Protein AF-A0AAD3NLA2-F1 (afdb_monomer_lite)

Organism: Lates japonicus (NCBI:txid270547)

InterPro domains:
  IPR004274 FCP1 homology domain [PF03031] (74-148)
  IPR004274 FCP1 homology domain [PS50969] (69-149)
  IPR004274 FCP1 homology domain [SM00577] (72-149)
  IPR023214 HAD superfamily [G3DSA:3.40.50.1000] (57-149)
  IPR036412 HAD-like superfamily [SSF56784] (63-148)
  IPR050365 Mitochondrial import inner membrane translocase subunit TIM50 [PTHR12210] (57-149)

Foldseek 3Di:
DWDWFPVQQPDFDDPPPDDPPVPPPDPDPPDDPVVVVVVVVVVVVVVVVCVQPDQPDRTLDDDDDDPPDDDAPGAGEDECDPGAWDWDADPVPGTDTDGDPCLVVVLVVCLVHHAYEYAYQDDCVVVVVVVCVSCVPCSHDYYHYNSND

Sequence (149 aa):
MILGTAKFKDLRVRRDTSSILSFSSSGTAEDPPVVQQLKRTFKYFKDYRQMIIEPTSPKLLPDPLKEPYYQPPYTLVLELTDVLLHPEWSLSTGWRFKKRPGIDYLFQQLAPLYEIVIFTAETGMTAYPLIDSIDPQGFVMYRLFRDAT

Structure (mmCIF, N/CA/C/O backbone):
data_AF-A0AAD3NLA2-F1
#
_entry.id   AF-A0AAD3NLA2-F1
#
loop_
_atom_site.group_PDB
_atom_site.id
_atom_site.type_symbol
_atom_site.label_atom_id
_atom_site.label_alt_id
_atom_site.label_comp_id
_atom_site.label_asym_id
_atom_site.label_entity_id
_atom_site.label_seq_id
_atom_site.pdbx_PDB_ins_code
_atom_site.Cartn_x
_atom_site.Cartn_y
_atom_site.Cartn_z
_atom_site.occupancy
_atom_site.B_iso_or_equiv
_atom_site.auth_seq_id
_atom_site.auth_comp_id
_atom_site.auth_asym_id
_atom_site.auth_atom_id
_atom_site.pdbx_PDB_model_num
ATOM 1 N N . MET A 1 1 ? -8.474 -12.267 -1.008 1.00 37.62 1 MET A N 1
ATOM 2 C CA . MET A 1 1 ? -8.351 -13.285 0.062 1.00 37.62 1 MET A CA 1
ATOM 3 C C . MET A 1 1 ? -8.281 -12.541 1.394 1.00 37.62 1 MET A C 1
ATOM 5 O O . MET A 1 1 ? -7.317 -11.824 1.597 1.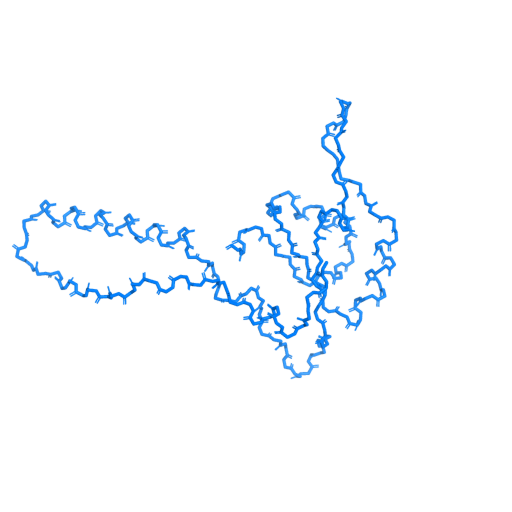00 37.62 1 MET A O 1
ATOM 9 N N . ILE A 1 2 ? -9.315 -12.607 2.246 1.00 42.66 2 ILE A N 1
ATOM 10 C CA . ILE A 1 2 ? -9.333 -11.913 3.552 1.00 42.66 2 ILE A CA 1
ATOM 11 C C . ILE A 1 2 ? -8.589 -12.803 4.553 1.00 42.66 2 ILE A C 1
ATOM 13 O O . ILE A 1 2 ? -9.123 -13.822 4.987 1.00 42.66 2 ILE A O 1
ATOM 17 N N . LEU A 1 3 ? -7.334 -12.478 4.866 1.00 47.06 3 LEU A N 1
ATOM 18 C CA . LEU A 1 3 ? -6.577 -13.197 5.891 1.00 47.06 3 LEU A CA 1
ATOM 19 C C . LEU A 1 3 ? -6.972 -12.655 7.275 1.00 47.06 3 LEU A C 1
ATOM 21 O O . LEU A 1 3 ? -6.893 -11.455 7.517 1.00 47.06 3 LEU A O 1
ATOM 25 N N . GLY A 1 4 ? -7.420 -13.538 8.171 1.00 40.19 4 GLY A N 1
ATOM 26 C CA . GLY A 1 4 ? -7.836 -13.191 9.534 1.00 40.19 4 GLY A CA 1
ATOM 27 C C . GLY A 1 4 ? -6.751 -12.468 10.346 1.00 40.19 4 GLY A C 1
ATOM 28 O O . GLY A 1 4 ? -5.556 -12.746 10.239 1.00 40.19 4 GLY A O 1
ATOM 29 N N . THR A 1 5 ? -7.204 -11.553 11.195 1.00 52.41 5 THR A N 1
ATOM 30 C CA . THR A 1 5 ? -6.464 -10.392 11.718 1.00 52.41 5 THR A CA 1
ATOM 31 C C . THR A 1 5 ? -5.317 -10.705 12.676 1.00 52.41 5 THR A C 1
ATOM 33 O O . THR A 1 5 ? -4.333 -9.972 12.705 1.00 52.41 5 THR A O 1
ATOM 36 N N . ALA A 1 6 ? -5.389 -11.814 13.414 1.00 50.09 6 ALA A N 1
ATOM 37 C CA . ALA A 1 6 ? -4.317 -12.236 14.320 1.00 50.09 6 ALA A CA 1
ATOM 38 C C . ALA A 1 6 ? -3.139 -12.899 13.584 1.00 50.09 6 ALA A C 1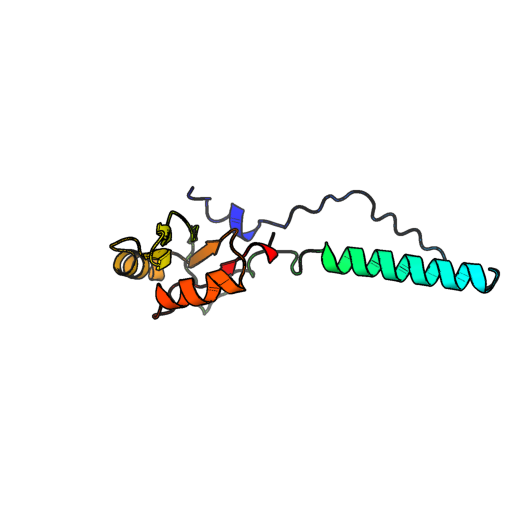
ATOM 40 O O . ALA A 1 6 ? -1.994 -12.797 14.006 1.00 50.09 6 ALA A O 1
ATOM 41 N N . LYS A 1 7 ? -3.391 -13.561 12.447 1.00 58.06 7 LYS A N 1
ATOM 42 C CA . LYS A 1 7 ? -2.375 -14.386 11.775 1.00 58.06 7 LYS A CA 1
ATOM 43 C C . LYS A 1 7 ? -1.398 -13.567 10.923 1.00 58.06 7 LYS A C 1
ATOM 45 O O . LYS A 1 7 ? -0.317 -14.054 10.610 1.00 58.06 7 LYS A O 1
ATOM 50 N N . PHE A 1 8 ? -1.783 -12.351 10.530 1.00 64.75 8 PHE A N 1
ATOM 51 C CA . PHE A 1 8 ? -0.975 -11.501 9.654 1.00 64.75 8 PHE A CA 1
ATOM 52 C C . PHE A 1 8 ? 0.031 -10.624 10.417 1.00 64.75 8 PHE A C 1
ATOM 54 O O . PHE A 1 8 ? 1.171 -10.506 9.987 1.00 64.75 8 PHE A O 1
ATOM 61 N N . LYS A 1 9 ? -0.342 -10.055 11.574 1.00 67.81 9 LYS A N 1
ATOM 62 C CA . LYS A 1 9 ? 0.576 -9.239 12.400 1.00 67.81 9 LYS A CA 1
ATOM 63 C C . LYS A 1 9 ? 1.733 -10.052 12.989 1.00 67.81 9 LYS A C 1
ATOM 65 O O . LYS A 1 9 ? 2.856 -9.564 13.062 1.00 67.81 9 LYS A O 1
ATOM 70 N N . ASP A 1 10 ? 1.478 -11.317 13.312 1.00 66.62 10 ASP A N 1
ATOM 71 C CA . ASP A 1 10 ? 2.500 -12.271 13.757 1.00 66.62 10 ASP A CA 1
ATOM 72 C C . ASP A 1 10 ? 3.235 -12.961 12.597 1.00 66.62 10 ASP A C 1
ATOM 74 O O . ASP A 1 10 ? 4.035 -13.877 12.824 1.00 66.62 10 ASP A O 1
ATOM 78 N N . LEU A 1 11 ? 2.988 -12.541 11.348 1.00 67.38 11 LEU A N 1
ATOM 79 C CA . LEU A 1 11 ? 3.683 -13.083 10.190 1.00 67.38 11 LEU A CA 1
ATOM 80 C C . LEU A 1 11 ? 5.147 -12.641 10.237 1.00 67.38 11 LEU A C 1
ATOM 82 O O . LEU A 1 11 ? 5.542 -11.551 9.825 1.00 67.38 11 LEU A O 1
ATOM 86 N N . ARG A 1 12 ? 5.960 -13.529 10.795 1.00 63.31 12 ARG A N 1
ATOM 87 C CA . ARG A 1 12 ? 7.412 -13.456 10.763 1.00 63.31 12 ARG A CA 1
ATOM 88 C C . ARG A 1 12 ? 7.863 -13.895 9.376 1.00 63.31 12 ARG A C 1
ATOM 90 O O . ARG A 1 12 ? 7.451 -14.960 8.913 1.00 63.31 12 ARG A O 1
ATOM 97 N N . VAL A 1 13 ? 8.723 -13.102 8.740 1.00 63.50 13 VAL A N 1
ATOM 98 C CA . VAL A 1 13 ? 9.377 -13.495 7.484 1.00 63.50 13 VAL A CA 1
ATOM 99 C C . VAL A 1 13 ? 10.006 -14.876 7.691 1.00 63.50 13 VAL A C 1
ATOM 101 O O . VAL A 1 13 ? 10.687 -15.093 8.703 1.00 63.50 13 VAL A O 1
ATOM 104 N N . ARG A 1 14 ? 9.691 -15.839 6.807 1.00 51.22 14 ARG A N 1
ATOM 105 C CA . ARG A 1 14 ? 10.146 -17.233 6.934 1.00 51.22 14 ARG A CA 1
ATOM 106 C C . ARG A 1 14 ? 11.670 -17.243 6.996 1.00 51.22 14 ARG A C 1
ATOM 108 O O . ARG A 1 14 ? 12.347 -17.073 5.992 1.00 51.22 14 ARG A O 1
ATOM 115 N N . ARG A 1 15 ? 12.202 -17.452 8.199 1.00 52.94 15 ARG A N 1
ATOM 116 C CA . ARG A 1 15 ? 13.609 -17.772 8.403 1.00 52.94 15 ARG A CA 1
ATOM 117 C C . ARG A 1 15 ? 13.770 -19.240 8.058 1.00 52.94 15 ARG A C 1
ATOM 119 O O . ARG A 1 15 ? 13.328 -20.082 8.837 1.00 52.94 15 ARG A O 1
ATOM 126 N N . ASP A 1 16 ? 14.418 -19.549 6.945 1.00 45.25 16 ASP A N 1
ATOM 127 C CA . ASP A 1 16 ? 15.022 -20.867 6.798 1.00 45.25 16 ASP A CA 1
ATOM 128 C C . ASP A 1 16 ? 16.180 -20.942 7.795 1.00 45.25 16 ASP A C 1
ATOM 130 O O . ASP A 1 16 ? 17.306 -20.504 7.564 1.00 45.25 16 ASP A O 1
ATOM 134 N N . THR A 1 17 ? 15.859 -21.433 8.990 1.00 49.84 17 THR A N 1
ATOM 135 C CA . THR A 1 17 ? 16.815 -21.770 10.036 1.00 49.84 17 THR A CA 1
ATOM 136 C C . THR A 1 17 ? 17.581 -23.018 9.617 1.00 49.84 17 THR A C 1
ATOM 138 O O . THR A 1 17 ? 17.373 -24.100 10.156 1.00 49.84 17 THR A O 1
ATOM 141 N N . SER A 1 18 ? 18.482 -22.882 8.653 1.00 40.88 18 SER A N 1
ATOM 142 C CA . SER A 1 18 ? 19.510 -23.879 8.386 1.00 40.88 18 SER A CA 1
ATOM 143 C C . SER A 1 18 ? 20.879 -23.230 8.555 1.00 40.88 18 SER A C 1
ATOM 145 O O . SER A 1 18 ? 21.385 -22.542 7.674 1.00 40.88 18 SER A O 1
ATOM 147 N N . SER A 1 19 ? 21.474 -23.512 9.718 1.00 48.44 19 SER A N 1
ATOM 148 C CA . SER A 1 19 ? 22.891 -23.358 10.079 1.00 48.44 19 SER A CA 1
ATOM 149 C C . SER A 1 19 ? 23.435 -21.950 10.381 1.00 48.44 19 SER A C 1
ATOM 151 O O . SER A 1 19 ? 24.356 -21.461 9.735 1.00 48.44 19 SER A O 1
ATOM 153 N N . ILE A 1 20 ? 23.013 -21.382 11.516 1.00 46.34 20 ILE A N 1
ATOM 154 C CA . ILE A 1 20 ? 23.951 -20.634 12.373 1.00 46.34 20 ILE A CA 1
ATOM 155 C C . ILE A 1 20 ? 24.620 -21.659 13.300 1.00 46.34 20 ILE A C 1
ATOM 157 O O . ILE A 1 20 ? 24.328 -21.751 14.486 1.00 46.34 20 ILE A O 1
ATOM 161 N N . LEU A 1 21 ? 25.516 -22.473 12.739 1.00 41.66 21 LEU A N 1
ATOM 162 C CA . LEU A 1 21 ? 26.691 -22.872 13.502 1.00 41.66 21 LEU A CA 1
ATOM 163 C C . LEU A 1 21 ? 27.620 -21.668 13.402 1.00 41.66 21 LEU A C 1
ATOM 165 O O . LEU A 1 21 ? 28.300 -21.476 12.393 1.00 41.66 21 LEU A O 1
ATOM 169 N N . SER A 1 22 ? 27.601 -20.811 14.419 1.00 46.38 22 SER A N 1
ATOM 170 C CA . SER A 1 22 ? 28.681 -19.858 14.630 1.00 46.38 22 SER A CA 1
ATOM 171 C C . SER A 1 22 ? 29.939 -20.671 14.926 1.00 46.38 22 SER A C 1
ATOM 173 O O . SER A 1 22 ? 30.270 -20.927 16.084 1.00 46.38 22 SER A O 1
ATOM 175 N N . PHE A 1 23 ? 30.631 -21.133 13.883 1.00 46.03 23 PHE A N 1
ATOM 176 C CA . PHE A 1 23 ? 32.009 -21.555 14.040 1.00 46.03 23 PHE A CA 1
ATOM 177 C C . PHE A 1 23 ? 32.784 -20.276 14.331 1.00 46.03 23 PHE A C 1
ATOM 179 O O . PHE A 1 23 ? 33.112 -19.500 13.434 1.00 46.03 23 PHE A O 1
ATOM 186 N N . SER A 1 24 ? 32.973 -20.012 15.622 1.00 50.78 24 SER A N 1
ATOM 187 C CA . SER A 1 24 ? 33.961 -19.067 16.110 1.00 50.78 24 SER A CA 1
ATOM 188 C C . SER A 1 24 ? 35.321 -19.590 15.656 1.00 50.78 24 SER A C 1
ATOM 190 O O . SER A 1 24 ? 35.991 -20.317 16.384 1.00 50.78 24 SER A O 1
ATOM 192 N N . SER A 1 25 ? 35.716 -19.295 14.413 1.00 51.69 25 SER A N 1
ATOM 193 C CA . SER A 1 25 ? 37.124 -19.373 14.056 1.00 51.69 25 SER A CA 1
ATOM 194 C C . SER A 1 25 ? 37.757 -18.139 14.676 1.00 51.69 25 SER A C 1
ATOM 196 O O . SER A 1 25 ? 37.748 -17.050 14.092 1.00 51.69 25 SER A O 1
ATOM 198 N N . SER A 1 26 ? 38.243 -18.313 15.901 1.00 48.16 26 SER A N 1
ATOM 199 C CA . SER A 1 26 ? 39.307 -17.490 16.449 1.00 48.16 26 SER A CA 1
ATOM 200 C C . SER A 1 26 ? 40.303 -17.199 15.326 1.00 48.16 26 SER A C 1
ATOM 202 O O . SER A 1 26 ? 40.793 -18.107 14.655 1.00 48.16 26 SER A O 1
ATOM 204 N N . GLY A 1 27 ? 40.545 -15.917 15.053 1.00 52.44 27 GLY A N 1
ATOM 205 C CA . GLY A 1 27 ? 41.655 -15.520 14.203 1.00 52.44 27 GLY A CA 1
ATOM 206 C C . GLY A 1 27 ? 42.934 -15.904 14.929 1.00 52.44 27 GLY A C 1
ATOM 207 O O . GLY A 1 27 ? 43.428 -15.135 15.745 1.00 52.44 27 GLY A O 1
ATOM 208 N N . THR A 1 28 ? 43.426 -17.115 14.698 1.00 53.88 28 THR A N 1
ATOM 209 C CA . THR A 1 28 ? 44.738 -17.528 15.173 1.00 53.88 28 THR A CA 1
ATOM 210 C C . THR A 1 28 ? 45.763 -16.706 14.406 1.00 53.88 28 THR A C 1
ATOM 212 O O . THR A 1 28 ? 45.764 -16.703 13.176 1.00 53.88 28 THR A O 1
ATOM 215 N N . ALA A 1 29 ? 46.619 -15.985 15.127 1.00 57.72 29 ALA A N 1
ATOM 216 C CA . ALA A 1 29 ? 47.660 -15.098 14.597 1.00 57.72 29 ALA A CA 1
ATOM 217 C C . ALA A 1 29 ? 48.768 -15.820 13.788 1.00 57.72 29 ALA A C 1
ATOM 219 O O . ALA A 1 29 ? 49.800 -15.230 13.494 1.00 57.72 29 ALA A O 1
ATOM 220 N N . GLU A 1 30 ? 48.539 -17.083 13.426 1.00 60.72 30 GLU A N 1
ATOM 221 C CA . GLU A 1 30 ? 49.496 -18.051 12.881 1.00 60.72 30 GLU A CA 1
ATOM 222 C C . GLU A 1 30 ? 49.335 -18.259 11.356 1.00 60.72 30 GLU A C 1
ATOM 224 O O . GLU A 1 30 ? 50.133 -18.957 10.737 1.00 60.72 30 GLU A O 1
ATOM 229 N N . ASP A 1 31 ? 48.307 -17.679 10.720 1.00 65.94 31 ASP A N 1
ATOM 230 C CA . ASP A 1 31 ? 48.041 -17.880 9.288 1.00 65.94 31 ASP A CA 1
ATOM 231 C C . ASP A 1 31 ? 48.901 -16.971 8.379 1.00 65.94 31 ASP A C 1
ATOM 233 O O . ASP A 1 31 ? 49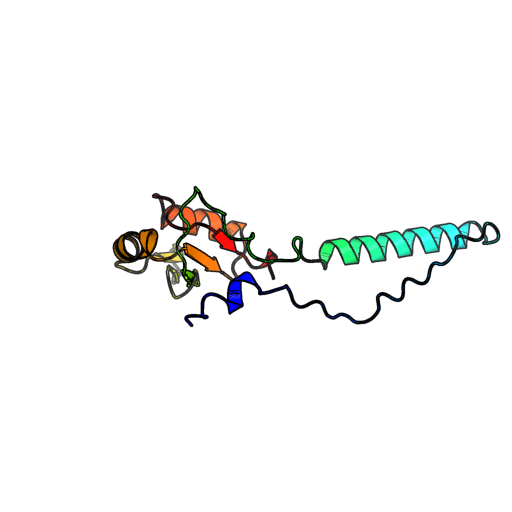.086 -15.788 8.683 1.00 65.94 31 ASP A O 1
ATOM 237 N N . PRO A 1 32 ? 49.340 -17.449 7.195 1.00 75.75 32 PRO A N 1
ATOM 238 C CA . PRO A 1 32 ? 50.057 -16.625 6.223 1.00 75.75 32 PRO A CA 1
ATOM 239 C C . PRO A 1 32 ? 49.262 -15.370 5.799 1.00 75.75 32 PRO A C 1
ATOM 241 O O . PRO A 1 32 ? 48.040 -15.457 5.620 1.00 75.75 32 PRO A O 1
ATOM 244 N N . PRO A 1 33 ? 49.921 -14.223 5.519 1.00 74.69 33 PRO A N 1
ATOM 245 C CA . PRO A 1 33 ? 49.249 -12.950 5.211 1.00 74.69 33 PRO A CA 1
ATOM 246 C C . PRO A 1 33 ? 48.211 -13.036 4.079 1.00 74.69 33 PRO A C 1
ATOM 248 O O . PRO A 1 33 ? 47.171 -12.381 4.121 1.00 74.69 33 PRO A O 1
ATOM 251 N N . VAL A 1 34 ? 48.461 -13.890 3.083 1.00 75.38 34 VAL A N 1
ATOM 252 C CA . VAL A 1 34 ? 47.570 -14.117 1.931 1.00 75.38 34 VAL A CA 1
ATOM 253 C C . VAL A 1 34 ? 46.282 -14.841 2.339 1.00 75.38 34 VAL A C 1
ATOM 255 O O . VAL A 1 34 ? 45.191 -14.481 1.897 1.00 75.38 34 VAL A O 1
ATOM 258 N N . VAL A 1 35 ? 46.386 -15.827 3.234 1.00 75.56 35 VAL A N 1
ATOM 259 C CA . VAL A 1 35 ? 45.232 -16.576 3.757 1.00 75.56 35 VAL A CA 1
ATOM 260 C C . VAL A 1 35 ? 44.358 -15.659 4.608 1.00 75.56 35 VAL A C 1
ATOM 262 O O . VAL A 1 35 ? 43.130 -15.718 4.529 1.00 75.56 35 VAL A O 1
ATOM 265 N N . GLN A 1 36 ? 44.974 -14.746 5.362 1.00 72.88 36 GLN A N 1
ATOM 266 C CA . GLN A 1 36 ? 44.252 -13.747 6.143 1.00 72.88 36 GLN A CA 1
ATOM 267 C C . GLN A 1 36 ? 43.453 -12.784 5.250 1.00 72.88 36 GLN A C 1
ATOM 269 O O . GLN A 1 36 ? 42.299 -12.478 5.559 1.00 72.88 36 GLN A O 1
ATOM 274 N N . GLN A 1 37 ? 44.029 -12.332 4.131 1.00 78.69 37 GLN A N 1
ATOM 275 C CA . GLN A 1 37 ? 43.336 -11.470 3.169 1.00 78.69 37 GLN A CA 1
ATOM 276 C C . GLN A 1 37 ? 42.164 -12.193 2.493 1.00 78.69 37 GLN A C 1
ATOM 278 O O . GLN A 1 37 ? 41.064 -11.649 2.453 1.00 78.69 37 GLN A O 1
ATOM 283 N N . LEU A 1 38 ? 42.345 -13.443 2.054 1.00 81.75 38 LEU A N 1
ATOM 284 C CA . LEU A 1 38 ? 41.267 -14.247 1.463 1.00 81.75 38 LEU A CA 1
ATOM 285 C C . LEU A 1 38 ? 40.124 -14.517 2.449 1.00 81.75 38 LEU A C 1
ATOM 287 O O . LEU A 1 38 ? 38.959 -14.357 2.088 1.00 81.75 38 LEU A O 1
ATOM 291 N N . LYS A 1 39 ? 40.438 -14.858 3.707 1.00 78.31 39 LYS A N 1
ATOM 292 C CA . LYS A 1 39 ? 39.431 -15.034 4.768 1.00 78.31 39 LYS A CA 1
ATOM 293 C C . LYS A 1 39 ? 38.643 -13.744 5.017 1.00 78.31 39 LYS A C 1
ATOM 295 O O . LYS A 1 39 ? 37.427 -13.806 5.187 1.00 78.31 39 LYS A O 1
ATOM 300 N N . ARG A 1 40 ? 39.303 -12.577 4.995 1.00 78.12 40 ARG A N 1
ATOM 301 C CA . ARG A 1 40 ? 38.634 -11.267 5.105 1.00 78.12 40 ARG A CA 1
ATOM 302 C C . ARG A 1 40 ? 37.709 -11.013 3.918 1.00 78.12 40 ARG A C 1
ATOM 304 O O . ARG A 1 40 ? 36.546 -10.700 4.137 1.00 78.12 40 ARG A O 1
ATOM 311 N N . THR A 1 41 ? 38.177 -11.209 2.686 1.00 80.38 41 THR A N 1
ATOM 312 C CA . THR A 1 41 ? 37.360 -11.017 1.476 1.00 80.38 41 THR A CA 1
ATOM 313 C C . THR A 1 41 ? 36.153 -11.955 1.449 1.00 80.38 41 THR A C 1
ATOM 315 O O . THR A 1 41 ? 35.041 -11.520 1.164 1.00 80.38 41 THR A O 1
ATOM 318 N N . PHE A 1 42 ? 36.338 -13.223 1.825 1.00 81.69 42 PHE A N 1
ATOM 319 C CA . PHE A 1 42 ? 35.245 -14.191 1.912 1.00 81.69 42 PHE A CA 1
ATOM 320 C C . PHE A 1 42 ? 34.237 -13.831 3.013 1.00 81.69 42 PHE A C 1
ATOM 322 O O . PHE A 1 42 ? 33.032 -13.971 2.811 1.00 81.69 42 PHE A O 1
ATOM 329 N N . LYS A 1 43 ? 34.710 -13.305 4.152 1.00 78.56 43 LYS A N 1
ATOM 330 C CA . LYS A 1 43 ? 33.848 -12.761 5.207 1.00 78.56 43 LYS A CA 1
ATOM 331 C C . LYS A 1 43 ? 33.031 -11.572 4.699 1.00 78.56 43 LYS A C 1
ATOM 333 O O . LYS A 1 43 ? 31.816 -11.611 4.827 1.00 78.56 43 LYS A O 1
ATOM 338 N N . TYR A 1 44 ? 33.655 -10.578 4.063 1.00 76.75 44 TYR A N 1
ATOM 339 C CA . TYR A 1 44 ? 32.929 -9.437 3.490 1.00 76.75 44 TYR A CA 1
ATOM 340 C C . TYR A 1 44 ? 31.877 -9.878 2.474 1.00 76.75 44 TYR A C 1
ATOM 342 O O . TYR A 1 44 ? 30.770 -9.356 2.476 1.00 76.75 44 TYR A O 1
ATOM 350 N N . PHE A 1 45 ? 32.194 -10.869 1.639 1.00 78.81 45 PHE A N 1
ATOM 351 C CA . PHE A 1 45 ? 31.244 -11.401 0.668 1.00 78.81 45 PHE A CA 1
ATOM 352 C C . PHE A 1 45 ? 30.062 -12.114 1.338 1.00 78.81 45 PHE A C 1
ATOM 354 O O . PHE A 1 45 ? 28.915 -11.926 0.937 1.00 78.81 45 PHE A O 1
ATOM 361 N N . LYS A 1 46 ? 30.326 -12.910 2.382 1.00 76.69 46 LYS A N 1
ATOM 362 C CA . LYS A 1 46 ? 29.284 -13.575 3.172 1.00 76.69 46 LYS A CA 1
ATOM 363 C C . LYS A 1 46 ? 28.409 -12.562 3.914 1.00 76.69 46 LYS A C 1
ATOM 365 O O . LYS A 1 46 ? 27.191 -12.690 3.863 1.00 76.69 46 LYS A O 1
ATOM 370 N N . ASP A 1 47 ? 29.015 -11.558 4.539 1.00 73.31 47 ASP A N 1
ATOM 371 C CA . ASP A 1 47 ? 28.316 -10.512 5.288 1.00 73.31 47 ASP A CA 1
ATOM 372 C C . ASP A 1 47 ? 27.474 -9.635 4.342 1.00 73.31 47 ASP A C 1
ATOM 374 O O . ASP A 1 47 ? 26.313 -9.366 4.627 1.00 73.31 47 ASP A O 1
ATOM 378 N N . TYR A 1 48 ? 27.999 -9.273 3.165 1.00 72.06 48 TYR A N 1
ATOM 379 C CA . TYR A 1 48 ? 27.256 -8.535 2.134 1.00 72.06 48 TYR A CA 1
ATOM 380 C C . TYR A 1 48 ? 26.071 -9.339 1.592 1.00 72.06 48 TYR A C 1
ATOM 382 O O . TYR A 1 48 ? 24.964 -8.820 1.452 1.00 72.06 48 TYR A O 1
ATOM 390 N N . ARG A 1 49 ? 26.277 -10.637 1.346 1.00 69.75 49 ARG A N 1
ATOM 391 C CA . ARG A 1 49 ? 25.200 -11.552 0.963 1.00 69.75 49 ARG A CA 1
ATOM 392 C C . ARG A 1 49 ? 24.133 -11.637 2.057 1.00 69.75 49 ARG A C 1
ATOM 394 O O . ARG A 1 49 ? 22.953 -11.656 1.732 1.00 69.75 49 ARG A O 1
ATOM 401 N N . GLN A 1 50 ? 24.533 -11.654 3.326 1.00 67.31 50 GLN A N 1
ATOM 402 C CA . GLN A 1 50 ? 23.608 -11.683 4.455 1.00 67.31 50 GLN A CA 1
ATOM 403 C C . GLN A 1 50 ? 22.817 -10.373 4.571 1.00 67.31 50 GLN A C 1
ATOM 405 O O . GLN A 1 50 ? 21.613 -10.429 4.756 1.00 67.31 50 GLN A O 1
ATOM 410 N N . MET A 1 51 ? 23.445 -9.212 4.359 1.00 64.94 51 MET A N 1
ATOM 411 C CA . MET A 1 51 ? 22.765 -7.907 4.371 1.00 64.94 51 MET A CA 1
ATOM 412 C C . MET A 1 51 ? 21.743 -7.735 3.239 1.00 64.94 51 MET A C 1
ATOM 414 O O . MET A 1 51 ? 20.763 -7.023 3.416 1.00 64.94 51 MET A O 1
ATOM 418 N N . ILE A 1 52 ? 21.972 -8.358 2.079 1.00 65.94 52 ILE A N 1
ATOM 419 C CA . ILE A 1 52 ? 21.028 -8.320 0.948 1.00 65.94 52 ILE A CA 1
ATOM 420 C C . ILE A 1 52 ? 19.861 -9.289 1.159 1.00 65.94 52 ILE A C 1
ATOM 422 O O . ILE A 1 52 ? 18.752 -9.021 0.707 1.00 65.94 52 ILE A O 1
ATOM 426 N N . ILE A 1 53 ? 20.122 -10.438 1.786 1.00 65.62 53 ILE A N 1
ATOM 427 C CA . ILE A 1 53 ? 19.142 -11.521 1.927 1.00 65.62 53 ILE A CA 1
ATOM 428 C C . ILE A 1 53 ? 18.335 -11.393 3.223 1.00 65.62 53 ILE A C 1
ATOM 430 O O . ILE A 1 53 ? 17.191 -11.843 3.268 1.00 65.62 53 ILE A O 1
ATOM 434 N N . GLU A 1 54 ? 18.900 -10.818 4.287 1.00 62.12 54 GLU A N 1
ATOM 435 C CA . GLU A 1 54 ? 18.166 -10.643 5.535 1.00 62.12 54 GLU A CA 1
ATOM 436 C C . GLU A 1 54 ? 17.061 -9.599 5.365 1.00 62.12 54 GLU A C 1
ATOM 438 O O . GLU A 1 54 ? 17.339 -8.454 4.997 1.00 62.12 54 GLU A O 1
ATOM 443 N N . PRO A 1 55 ? 15.802 -9.962 5.671 1.00 61.75 55 PRO A N 1
ATOM 444 C CA . PRO A 1 55 ? 14.719 -8.999 5.661 1.00 61.75 55 PRO A CA 1
ATOM 445 C C . PRO A 1 55 ? 15.026 -7.910 6.687 1.00 61.75 55 PRO A C 1
ATOM 447 O O . PRO A 1 55 ? 15.408 -8.195 7.825 1.00 61.75 55 PRO A O 1
ATOM 450 N N . THR A 1 56 ? 14.820 -6.652 6.302 1.00 60.91 56 THR A N 1
ATOM 451 C CA . THR A 1 56 ? 15.173 -5.477 7.115 1.00 60.91 56 THR A CA 1
ATOM 452 C C . THR A 1 56 ? 14.482 -5.457 8.488 1.00 60.91 56 THR A C 1
ATOM 454 O O . THR A 1 56 ? 14.952 -4.787 9.405 1.00 60.91 56 THR A O 1
ATOM 457 N N . SER A 1 57 ? 13.388 -6.209 8.666 1.00 65.44 57 SER A N 1
ATOM 458 C CA . SER A 1 57 ? 12.670 -6.334 9.936 1.00 65.44 57 SER A CA 1
ATOM 459 C C . SER A 1 57 ? 12.233 -7.780 10.225 1.00 65.44 57 SER A C 1
ATOM 461 O O . SER A 1 57 ? 11.772 -8.484 9.325 1.00 65.44 57 SER A O 1
ATOM 463 N N . PRO A 1 58 ? 12.296 -8.243 11.493 1.00 70.06 58 PRO A N 1
ATOM 464 C CA . PRO A 1 58 ? 11.797 -9.561 11.889 1.00 70.06 58 PRO A CA 1
ATOM 465 C C . PRO A 1 58 ? 10.263 -9.683 11.851 1.00 70.06 58 PRO A C 1
ATOM 467 O O . PRO A 1 58 ? 9.756 -10.805 11.876 1.00 70.06 58 PRO A O 1
ATOM 470 N N . LYS A 1 59 ? 9.530 -8.564 11.839 1.00 75.88 59 LYS A N 1
ATOM 471 C CA . LYS A 1 59 ? 8.063 -8.499 11.742 1.00 75.88 59 LYS A CA 1
ATOM 472 C C . LYS A 1 59 ? 7.672 -7.548 10.611 1.00 75.88 59 LYS A C 1
ATOM 474 O O . LYS A 1 59 ? 8.303 -6.504 10.453 1.00 75.88 59 LYS A O 1
ATOM 479 N N . LEU A 1 60 ? 6.625 -7.893 9.864 1.00 80.75 60 LEU A N 1
ATOM 480 C CA . LEU A 1 60 ? 6.124 -7.054 8.767 1.00 80.75 60 LEU A CA 1
ATOM 481 C C . LEU A 1 60 ? 5.431 -5.782 9.263 1.00 80.75 60 LEU A C 1
ATOM 483 O O . LEU A 1 60 ? 5.504 -4.747 8.610 1.00 80.75 60 LEU A O 1
ATOM 487 N N . LEU A 1 61 ? 4.766 -5.862 10.416 1.00 84.50 61 LEU A N 1
ATOM 488 C CA . LEU A 1 61 ? 4.048 -4.752 11.032 1.00 84.50 61 LEU A CA 1
ATOM 489 C C . LEU A 1 61 ? 4.578 -4.508 12.454 1.00 84.50 61 LEU A C 1
ATOM 491 O O . LEU A 1 61 ? 5.012 -5.460 13.115 1.00 84.50 61 LEU A O 1
ATOM 495 N N . PRO A 1 62 ? 4.560 -3.253 12.935 1.00 84.12 62 PRO A N 1
ATOM 496 C CA . PRO A 1 62 ? 4.853 -2.955 14.329 1.00 84.12 62 PRO A CA 1
ATOM 497 C C . PRO A 1 62 ? 3.762 -3.514 15.252 1.00 84.12 62 PRO A C 1
ATOM 499 O O . PRO A 1 62 ? 2.636 -3.792 14.834 1.00 84.12 62 PRO A O 1
ATOM 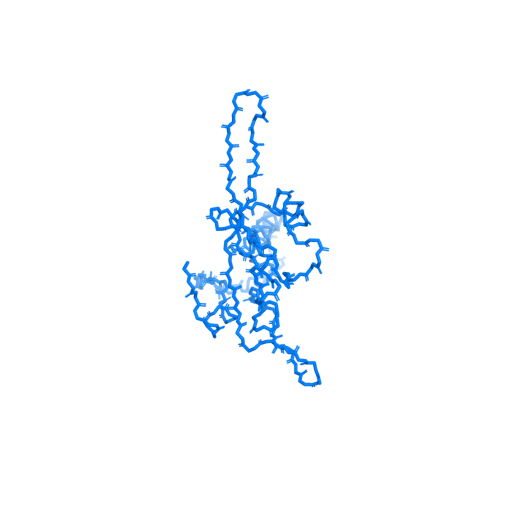502 N N . ASP A 1 63 ? 4.110 -3.673 16.528 1.00 84.62 63 ASP A N 1
ATOM 503 C CA . ASP A 1 63 ? 3.155 -4.104 17.547 1.00 84.62 63 ASP A CA 1
ATOM 504 C C . ASP A 1 63 ? 2.046 -3.049 17.737 1.00 84.62 63 ASP A C 1
ATOM 506 O O . ASP A 1 63 ? 2.304 -1.852 17.569 1.00 84.62 63 ASP A O 1
ATOM 510 N N . PRO A 1 64 ? 0.809 -3.471 18.069 1.00 81.38 64 PRO A N 1
ATOM 511 C CA . PRO A 1 64 ? -0.313 -2.555 18.203 1.00 81.38 64 PRO A CA 1
ATOM 512 C C . PRO A 1 64 ? -0.068 -1.522 19.305 1.00 81.38 64 PRO A C 1
ATOM 514 O O . PRO A 1 64 ? 0.578 -1.800 20.323 1.00 81.38 64 PRO A O 1
ATOM 517 N N . LEU A 1 65 ? -0.616 -0.326 19.103 1.00 81.44 65 LEU A N 1
ATOM 518 C CA . LEU A 1 65 ? -0.534 0.752 20.076 1.00 81.44 65 LEU A CA 1
ATOM 519 C C . LEU A 1 65 ? -1.281 0.360 21.354 1.00 81.44 65 LEU A C 1
ATOM 521 O O . LEU A 1 65 ? -2.367 -0.219 21.319 1.00 81.44 65 LEU A O 1
ATOM 525 N N . LYS A 1 66 ? -0.674 0.682 22.498 1.00 79.38 66 LYS A N 1
ATOM 526 C CA . LYS A 1 66 ? -1.316 0.565 23.809 1.00 79.38 66 LYS A CA 1
ATOM 527 C C . LYS A 1 66 ? -2.167 1.813 24.065 1.00 79.38 66 LYS A C 1
ATOM 529 O O . LYS A 1 66 ? -1.867 2.887 23.541 1.00 79.38 66 LYS A O 1
ATOM 534 N N . GLU A 1 67 ? -3.197 1.673 24.897 1.00 76.25 67 GLU A N 1
ATOM 535 C CA . GLU A 1 67 ? -4.007 2.797 25.394 1.00 76.25 67 GLU A CA 1
ATOM 536 C C . GLU A 1 67 ? -3.089 3.933 25.895 1.00 76.25 67 GLU A C 1
ATOM 538 O O . GLU A 1 67 ? -2.081 3.638 26.551 1.00 76.25 67 GLU A O 1
ATOM 543 N N . PRO A 1 68 ? -3.346 5.219 25.562 1.00 80.56 68 PRO A N 1
ATOM 544 C CA . PRO A 1 68 ? -4.639 5.860 25.263 1.00 80.56 68 PRO A CA 1
ATOM 545 C C . PRO A 1 68 ? -5.015 5.982 23.773 1.00 80.56 68 PRO A C 1
ATOM 547 O O . PRO A 1 68 ? -6.057 6.554 23.454 1.00 80.56 68 PRO A O 1
ATOM 550 N N . TYR A 1 69 ? -4.176 5.501 22.853 1.00 81.06 69 TYR A N 1
ATOM 551 C CA . TYR A 1 69 ? -4.442 5.608 21.417 1.00 81.06 69 TYR A CA 1
ATOM 552 C C . TYR A 1 69 ? -5.370 4.485 20.954 1.00 81.06 69 TYR A C 1
ATOM 554 O O . TYR A 1 69 ? -5.118 3.312 21.222 1.00 81.06 69 TYR A O 1
ATOM 562 N N . TYR A 1 70 ? -6.439 4.847 20.245 1.00 78.94 70 TYR A N 1
ATOM 563 C CA . TYR A 1 70 ? -7.366 3.877 19.673 1.00 78.94 70 TYR A CA 1
ATOM 564 C C . TYR A 1 70 ? -6.823 3.346 18.344 1.00 78.94 70 TYR A C 1
ATOM 566 O O . TYR A 1 70 ? -6.634 4.109 17.397 1.00 78.94 70 TYR A O 1
ATOM 574 N N . GLN A 1 71 ? -6.604 2.034 18.272 1.00 82.50 71 GLN A N 1
ATOM 575 C CA . GLN A 1 71 ? -6.298 1.322 17.034 1.00 82.50 71 GLN A CA 1
ATOM 576 C C . GLN A 1 71 ? -7.448 0.356 16.724 1.00 82.50 71 GLN A C 1
ATOM 578 O O . GLN A 1 71 ? -7.890 -0.355 17.632 1.00 82.50 71 GLN A O 1
ATOM 583 N N . PRO A 1 72 ? -7.931 0.286 15.469 1.00 85.06 72 PRO A N 1
ATOM 584 C CA . PRO A 1 72 ? -8.955 -0.678 15.100 1.00 85.06 72 PRO A CA 1
ATOM 585 C C . PRO A 1 72 ? -8.521 -2.120 15.426 1.00 85.06 72 PRO A C 1
ATOM 587 O O . PRO A 1 72 ? -7.369 -2.492 15.179 1.00 85.06 72 PRO A O 1
ATOM 590 N N . PRO A 1 73 ? -9.425 -2.965 15.953 1.00 82.06 73 PRO A N 1
ATOM 591 C CA . PRO A 1 73 ? -9.081 -4.320 16.396 1.00 82.06 73 PRO A CA 1
ATOM 592 C C . PRO A 1 73 ? -8.748 -5.261 15.231 1.00 82.06 73 PRO A C 1
ATOM 594 O O . PRO A 1 73 ? -8.101 -6.296 15.415 1.00 82.06 73 PRO A O 1
ATOM 597 N N . TYR A 1 74 ? -9.205 -4.919 14.026 1.00 87.12 74 TYR A N 1
ATOM 598 C CA . TYR A 1 74 ? -9.101 -5.757 12.847 1.00 87.12 74 TYR A CA 1
ATOM 599 C C . TYR A 1 74 ? -8.234 -5.101 11.775 1.00 87.12 74 TYR A C 1
ATOM 601 O O . TYR A 1 74 ? -8.389 -3.924 11.470 1.00 87.12 74 TYR A O 1
ATOM 609 N N . THR A 1 75 ? -7.346 -5.886 11.169 1.00 89.88 75 THR A N 1
ATOM 610 C CA . THR A 1 75 ? -6.472 -5.439 10.078 1.00 89.88 75 THR A CA 1
ATOM 611 C C . THR A 1 75 ? -6.986 -5.991 8.759 1.00 89.88 75 THR A C 1
ATOM 613 O O . THR A 1 75 ? -7.188 -7.199 8.625 1.00 89.88 75 THR A O 1
ATOM 616 N N . LEU A 1 76 ? -7.194 -5.109 7.787 1.00 91.56 76 LEU A N 1
ATOM 617 C CA . LEU A 1 76 ? -7.614 -5.456 6.441 1.00 91.56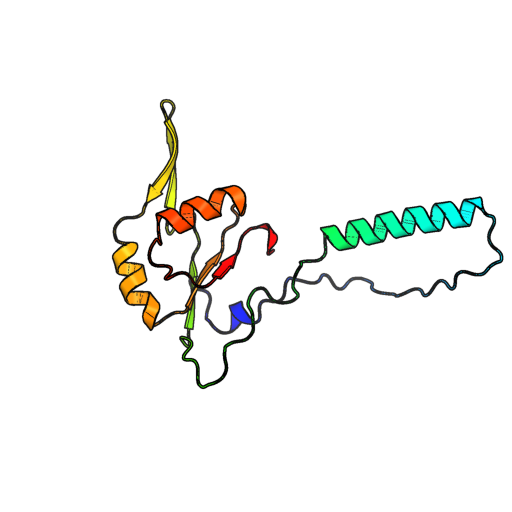 76 LEU A CA 1
ATOM 618 C C . LEU A 1 76 ? -6.421 -5.333 5.496 1.00 91.56 76 LEU A C 1
ATOM 620 O O . LEU A 1 76 ? -5.966 -4.232 5.196 1.00 91.56 76 LEU A O 1
ATOM 624 N N . VAL A 1 77 ? -5.942 -6.478 5.017 1.00 92.06 77 VAL A N 1
ATOM 625 C CA . VAL A 1 77 ? -4.856 -6.545 4.037 1.00 92.06 77 VAL A CA 1
ATOM 626 C C . VAL A 1 77 ? -5.452 -6.590 2.637 1.00 92.06 77 VAL A C 1
ATOM 628 O O . VAL A 1 77 ? -6.215 -7.505 2.315 1.00 92.06 77 VAL A O 1
ATOM 631 N N . LEU A 1 78 ? -5.109 -5.602 1.816 1.00 92.31 78 LEU A N 1
ATOM 632 C CA . LEU A 1 78 ? -5.587 -5.465 0.444 1.00 92.31 78 LEU A CA 1
ATOM 633 C C . LEU A 1 78 ? -4.420 -5.514 -0.533 1.00 92.31 78 LEU A C 1
ATOM 635 O O . LEU A 1 78 ? -3.377 -4.903 -0.307 1.00 92.31 78 LEU A O 1
ATOM 639 N N . GLU A 1 79 ? -4.628 -6.214 -1.641 1.00 92.25 79 GLU A N 1
ATOM 640 C CA . GLU A 1 79 ? -3.736 -6.116 -2.790 1.00 92.25 79 GLU A CA 1
ATOM 641 C C . GLU A 1 79 ? -3.951 -4.772 -3.502 1.00 92.25 79 GLU A C 1
ATOM 643 O O . GLU A 1 79 ? -5.060 -4.232 -3.506 1.00 92.25 79 GLU A O 1
ATOM 648 N N . LEU A 1 80 ? -2.896 -4.211 -4.097 1.00 91.25 80 LEU A N 1
ATOM 649 C CA . LEU A 1 80 ? -3.012 -2.995 -4.903 1.00 91.25 80 LEU A CA 1
ATOM 650 C C . LEU A 1 80 ? -3.567 -3.311 -6.297 1.00 91.25 80 LEU A C 1
ATOM 652 O O . LEU A 1 80 ? -4.580 -2.743 -6.709 1.00 91.25 80 LEU A O 1
ATOM 656 N N . THR A 1 81 ? -2.902 -4.216 -7.010 1.00 89.88 81 THR A N 1
ATOM 657 C CA . THR A 1 81 ? -3.281 -4.690 -8.342 1.00 89.88 81 THR A CA 1
ATOM 658 C C . THR A 1 81 ? -4.518 -5.577 -8.271 1.00 89.88 81 THR A C 1
ATOM 660 O O . THR A 1 81 ? -4.726 -6.285 -7.294 1.00 89.88 81 THR A O 1
ATOM 663 N N . ASP A 1 82 ? -5.390 -5.465 -9.269 1.00 86.94 82 ASP A N 1
ATOM 664 C CA . ASP A 1 82 ? -6.628 -6.231 -9.481 1.00 86.94 82 ASP A CA 1
ATOM 665 C C . ASP A 1 82 ? -7.706 -6.162 -8.381 1.00 86.94 82 ASP A C 1
ATOM 667 O O . ASP A 1 82 ? -8.856 -6.539 -8.614 1.00 86.94 82 ASP A O 1
ATOM 671 N N . VAL A 1 83 ? -7.398 -5.583 -7.219 1.00 90.44 83 VAL A N 1
ATOM 672 C CA . VAL A 1 83 ? -8.357 -5.272 -6.152 1.00 90.44 83 VAL A CA 1
ATOM 673 C C . VAL A 1 83 ? -8.682 -3.781 -6.125 1.00 90.44 83 VAL A C 1
ATOM 675 O O . VAL A 1 83 ? -9.859 -3.416 -6.126 1.00 90.44 83 VAL A O 1
ATOM 678 N N . LEU A 1 84 ? -7.664 -2.913 -6.111 1.00 91.69 84 LEU A N 1
ATOM 679 C CA . LEU A 1 84 ? -7.850 -1.459 -6.063 1.00 91.69 84 LEU A CA 1
ATOM 680 C C . LEU A 1 84 ? -7.633 -0.810 -7.437 1.00 91.69 84 LEU A C 1
ATOM 682 O O . LEU A 1 84 ? -8.424 0.016 -7.901 1.00 91.69 84 LEU A O 1
ATOM 686 N N . LEU A 1 85 ? -6.560 -1.199 -8.111 1.00 92.44 85 LEU A N 1
ATOM 687 C CA . LEU A 1 85 ? -6.175 -0.673 -9.410 1.00 92.44 85 LEU A CA 1
ATOM 688 C C . LEU A 1 85 ? -6.078 -1.806 -10.415 1.00 92.44 85 LEU A C 1
ATOM 690 O O . LEU A 1 85 ? -5.501 -2.843 -10.119 1.00 92.44 85 LEU A O 1
ATOM 694 N N . HIS A 1 86 ? -6.581 -1.586 -11.623 1.00 91.88 86 HIS A N 1
ATOM 695 C CA . HIS A 1 86 ? -6.402 -2.537 -12.711 1.00 91.88 86 HIS A CA 1
ATOM 696 C C . HIS A 1 86 ? -5.376 -1.994 -13.714 1.00 91.88 86 HIS A C 1
ATOM 698 O O . HIS A 1 86 ? -5.593 -0.898 -14.249 1.00 91.88 86 HIS A O 1
ATOM 704 N N . PRO A 1 87 ? -4.253 -2.694 -13.952 1.00 91.62 87 PRO A N 1
ATOM 705 C CA . PRO A 1 87 ? -3.309 -2.312 -14.990 1.00 91.62 87 PRO A CA 1
ATOM 706 C C . PRO A 1 87 ? -3.925 -2.571 -16.368 1.00 91.62 87 PRO A C 1
ATOM 708 O O . PRO A 1 87 ? -4.391 -3.662 -16.674 1.00 91.62 87 PRO A O 1
ATOM 711 N N . GLU A 1 88 ? -3.905 -1.560 -17.222 1.00 92.94 88 GLU A N 1
ATOM 712 C CA . GLU A 1 88 ? -4.336 -1.646 -18.608 1.00 92.94 88 GLU A CA 1
ATOM 713 C C . GLU A 1 88 ? -3.193 -1.208 -19.516 1.00 92.94 88 GLU A C 1
ATOM 715 O O . GLU A 1 88 ? -2.546 -0.183 -19.288 1.00 92.94 88 GLU A O 1
ATOM 720 N N . TRP A 1 89 ? -2.972 -1.977 -20.576 1.00 92.44 89 TRP A N 1
ATOM 721 C CA . TRP A 1 89 ? -2.031 -1.619 -21.620 1.00 92.44 89 TRP A CA 1
ATOM 722 C C . TRP A 1 89 ? -2.766 -1.254 -22.909 1.00 92.44 89 TRP A C 1
ATOM 724 O O . TRP A 1 89 ? -3.670 -1.963 -23.350 1.00 92.44 89 TRP A O 1
ATOM 734 N N . SER A 1 90 ? -2.347 -0.152 -23.529 1.00 92.50 90 SER A N 1
ATOM 735 C CA . SER A 1 90 ? -2.818 0.286 -24.844 1.00 92.50 90 SER A CA 1
ATOM 736 C C . SER A 1 90 ? -1.640 0.702 -25.720 1.00 92.50 90 SER A C 1
ATOM 738 O O . SER A 1 90 ? -0.684 1.305 -25.237 1.00 92.50 90 SER A O 1
ATOM 740 N N . LEU A 1 91 ? -1.745 0.460 -27.029 1.00 94.19 91 LEU A N 1
ATOM 741 C CA . LEU A 1 91 ? -0.756 0.886 -28.026 1.00 94.19 91 LEU A CA 1
ATOM 742 C C . LEU A 1 91 ? -0.522 2.406 -28.031 1.00 94.19 91 LEU A C 1
ATOM 744 O O . LEU A 1 91 ? 0.592 2.850 -28.286 1.00 94.19 91 LEU A O 1
ATOM 748 N N . SER A 1 92 ? -1.557 3.205 -27.759 1.00 93.75 92 SER A N 1
ATOM 749 C CA . SER A 1 92 ? -1.481 4.671 -27.825 1.00 93.75 92 SER A CA 1
ATOM 750 C C . SER A 1 92 ? -0.924 5.318 -26.557 1.00 93.75 92 SER A C 1
ATOM 752 O O . SER A 1 92 ? -0.270 6.353 -26.631 1.00 93.75 92 SER A O 1
ATOM 754 N N . THR A 1 93 ? -1.193 4.732 -25.389 1.00 90.44 93 THR A N 1
ATOM 755 C CA . THR A 1 93 ? -0.885 5.340 -24.082 1.00 90.44 93 THR A CA 1
ATOM 756 C C . THR A 1 93 ? 0.060 4.523 -23.206 1.00 90.44 93 THR A C 1
ATOM 758 O O . THR A 1 93 ? 0.455 5.014 -22.150 1.00 90.44 93 THR A O 1
ATOM 761 N N . GLY A 1 94 ? 0.419 3.306 -23.615 1.00 93.12 94 GLY A N 1
ATOM 762 C CA . GLY A 1 94 ? 1.241 2.387 -22.834 1.00 93.12 94 GLY A CA 1
ATOM 763 C C . GLY A 1 94 ? 0.514 1.836 -21.607 1.00 93.12 94 GLY A C 1
ATOM 764 O O . GLY A 1 94 ? -0.709 1.682 -21.613 1.00 93.12 94 GLY A O 1
ATOM 765 N N . TRP A 1 95 ? 1.287 1.540 -20.561 1.00 88.88 95 TRP A N 1
ATOM 766 C CA . TRP A 1 95 ? 0.780 1.094 -19.264 1.00 88.88 95 TRP A CA 1
ATOM 767 C C . TRP A 1 95 ? 0.075 2.233 -18.529 1.00 88.88 95 TRP A C 1
ATOM 769 O O . TRP A 1 95 ? 0.654 3.294 -18.293 1.00 88.88 95 TRP A O 1
ATOM 779 N N . ARG A 1 96 ? -1.174 2.000 -18.132 1.00 89.38 96 ARG A N 1
ATOM 780 C CA . ARG A 1 96 ? -1.946 2.887 -17.262 1.00 89.38 96 ARG A CA 1
ATOM 781 C C . ARG A 1 96 ? -2.640 2.075 -16.183 1.00 89.38 96 ARG A C 1
ATOM 783 O O . ARG A 1 96 ? -2.987 0.922 -16.393 1.00 89.38 96 ARG A O 1
ATOM 790 N N . PHE A 1 97 ? -2.897 2.703 -15.046 1.00 91.56 97 PHE A N 1
ATOM 791 C CA . PHE A 1 97 ? -3.693 2.105 -13.982 1.00 91.56 97 PHE A CA 1
ATOM 792 C C . PHE A 1 97 ? -5.082 2.735 -13.969 1.00 91.56 97 PHE A C 1
ATOM 794 O O . PHE A 1 97 ? -5.222 3.958 -13.915 1.00 91.56 97 PHE A O 1
ATOM 801 N N . LYS A 1 98 ? -6.117 1.896 -14.029 1.00 92.38 98 LYS A N 1
ATOM 802 C CA . LYS A 1 98 ? -7.517 2.298 -13.885 1.00 92.38 98 LYS A CA 1
ATOM 803 C C . LYS A 1 98 ? -7.958 2.122 -12.435 1.00 92.38 98 LYS A C 1
ATOM 805 O O . LYS A 1 98 ? -7.799 1.045 -11.863 1.00 92.38 98 LYS A O 1
ATOM 810 N N . LYS A 1 99 ? -8.543 3.170 -11.851 1.00 93.12 99 LYS A N 1
ATOM 811 C CA . LYS A 1 99 ? -9.110 3.140 -10.494 1.00 93.12 99 LYS A CA 1
ATOM 812 C C . LYS A 1 99 ? -10.419 2.351 -10.472 1.00 93.12 99 LYS A C 1
ATOM 814 O O . LYS A 1 99 ? -11.297 2.607 -11.297 1.00 93.12 99 LYS A O 1
ATOM 819 N N . ARG A 1 100 ? -10.585 1.431 -9.513 1.00 93.62 100 ARG A N 1
ATOM 820 C CA . ARG A 1 100 ? -11.865 0.733 -9.314 1.00 93.62 100 ARG A CA 1
ATOM 821 C C . ARG A 1 100 ? -12.936 1.715 -8.806 1.00 93.62 100 ARG A C 1
ATOM 823 O O . ARG A 1 100 ? -12.676 2.474 -7.867 1.00 93.62 100 ARG A O 1
ATOM 830 N N . PRO A 1 101 ? -14.151 1.711 -9.381 1.00 93.88 101 PRO A N 1
ATOM 831 C CA . PRO A 1 101 ? -15.222 2.591 -8.926 1.00 93.88 101 PRO A CA 1
ATOM 832 C C . PRO A 1 101 ? -15.630 2.270 -7.480 1.00 93.88 101 PRO A C 1
ATOM 834 O O . PRO A 1 101 ? -15.693 1.105 -7.082 1.00 93.88 101 PRO A O 1
ATOM 837 N N . GLY A 1 102 ? -15.911 3.313 -6.693 1.00 92.19 102 GLY A N 1
ATOM 838 C CA . GLY A 1 102 ? -16.377 3.186 -5.307 1.00 92.19 102 GLY A CA 1
ATOM 839 C C . GLY A 1 102 ? -15.290 2.935 -4.255 1.00 92.19 102 GLY A C 1
ATOM 840 O O . GLY A 1 102 ? -15.635 2.714 -3.097 1.00 92.19 102 GLY A O 1
ATOM 841 N N . ILE A 1 103 ? -13.999 2.990 -4.615 1.00 91.81 103 ILE A N 1
ATOM 842 C CA . ILE A 1 103 ? -12.890 2.869 -3.646 1.00 91.81 103 ILE A CA 1
ATOM 843 C C . ILE A 1 103 ? -12.961 3.932 -2.555 1.00 91.81 103 ILE A C 1
ATOM 845 O O . ILE A 1 103 ? -12.778 3.611 -1.388 1.00 91.81 103 ILE A O 1
ATOM 849 N N . ASP A 1 104 ? -13.250 5.178 -2.922 1.00 91.81 104 ASP A N 1
ATOM 850 C CA . ASP A 1 104 ? -13.249 6.287 -1.963 1.00 91.81 104 ASP A CA 1
ATOM 851 C C . ASP A 1 104 ? -14.290 6.059 -0.862 1.00 91.81 104 ASP A C 1
ATOM 853 O O . ASP A 1 104 ? -14.004 6.189 0.326 1.00 91.81 104 ASP A O 1
ATOM 857 N N . TYR A 1 105 ? -15.484 5.613 -1.262 1.00 93.12 105 TYR A N 1
ATOM 858 C CA . TYR A 1 105 ? -16.548 5.245 -0.335 1.00 93.12 105 TYR A CA 1
ATOM 859 C C . TYR A 1 105 ? -16.169 4.025 0.512 1.00 93.12 105 TYR A C 1
ATOM 861 O O . TYR A 1 105 ? -16.396 4.019 1.720 1.00 93.12 105 TYR A O 1
ATOM 869 N N . LEU A 1 106 ? -15.553 3.008 -0.100 1.00 91.44 106 LEU A N 1
ATOM 870 C CA . LEU A 1 106 ? -15.075 1.821 0.605 1.00 91.44 106 LEU A CA 1
ATOM 871 C C . LEU A 1 106 ? -14.091 2.200 1.722 1.00 91.44 106 LEU A C 1
ATOM 873 O O . LEU A 1 106 ? -14.276 1.779 2.860 1.00 91.44 106 LEU A O 1
ATOM 877 N N . PHE A 1 107 ? -13.082 3.022 1.427 1.00 92.62 107 PHE A N 1
ATOM 878 C CA . PHE A 1 107 ? -12.115 3.465 2.432 1.00 92.62 107 PHE A CA 1
ATOM 879 C C . PHE A 1 107 ? -12.755 4.324 3.512 1.00 92.62 107 PHE A C 1
ATOM 881 O O . PHE A 1 107 ? -12.491 4.093 4.686 1.00 92.62 107 PHE A O 1
ATOM 888 N N . GLN A 1 108 ? -13.669 5.225 3.156 1.00 92.75 108 GLN A N 1
ATOM 889 C CA . GLN A 1 108 ? -14.368 6.045 4.142 1.00 92.75 108 GLN A CA 1
ATOM 890 C C . GLN A 1 108 ? -15.192 5.210 5.137 1.00 92.75 108 GLN A 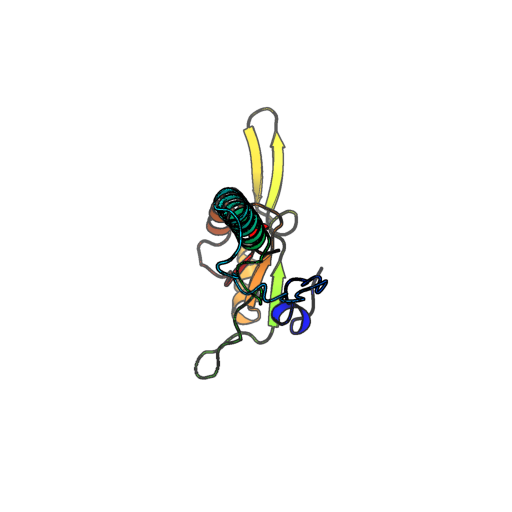C 1
ATOM 892 O O . GLN A 1 108 ? -15.247 5.543 6.319 1.00 92.75 108 GLN A O 1
ATOM 897 N N . GLN A 1 109 ? -15.824 4.123 4.682 1.00 92.94 109 GLN A N 1
ATOM 898 C CA . GLN A 1 109 ? -16.589 3.230 5.562 1.00 92.94 109 GLN A CA 1
ATOM 899 C C . GLN A 1 109 ? -15.693 2.292 6.382 1.00 92.94 109 GLN A C 1
ATOM 901 O O . GLN A 1 109 ? -16.037 1.944 7.510 1.00 92.94 109 GLN A O 1
ATOM 906 N N . LEU A 1 110 ? -14.553 1.866 5.829 1.00 91.62 110 LEU A N 1
ATOM 907 C CA . LEU A 1 110 ? -13.670 0.896 6.479 1.00 91.62 110 LEU A CA 1
ATOM 908 C C . LEU A 1 110 ? -12.639 1.531 7.412 1.00 91.62 110 LEU A C 1
ATOM 910 O O . LEU A 1 110 ? -12.279 0.891 8.393 1.00 91.62 110 LEU A O 1
ATOM 914 N N . ALA A 1 111 ? -12.206 2.767 7.159 1.00 90.88 111 ALA A N 1
ATOM 915 C CA . ALA A 1 111 ? -11.203 3.470 7.958 1.00 90.88 111 ALA A CA 1
ATOM 916 C C . ALA A 1 111 ? -11.461 3.466 9.482 1.00 90.88 111 ALA A C 1
ATOM 918 O O . ALA A 1 111 ? -10.510 3.242 10.228 1.00 90.88 111 ALA A O 1
ATOM 919 N N . PRO A 1 112 ? -12.697 3.661 9.997 1.00 90.00 112 PRO A N 1
ATOM 920 C CA . PRO A 1 112 ? -12.932 3.601 11.444 1.00 90.00 112 PRO A CA 1
ATOM 921 C C . PRO A 1 112 ? -12.981 2.171 12.011 1.00 90.00 112 PRO A C 1
ATOM 923 O O . PRO A 1 112 ? -12.812 1.981 13.216 1.00 90.00 112 PRO A O 1
ATOM 926 N N . LEU A 1 113 ? -13.248 1.168 11.170 1.00 90.69 113 LEU A N 1
ATOM 927 C CA . LEU A 1 113 ? -13.490 -0.218 11.587 1.00 90.69 113 LEU A CA 1
ATOM 928 C C . LEU A 1 113 ? -12.249 -1.105 11.451 1.00 90.69 113 LEU A C 1
ATOM 930 O O . LEU A 1 113 ? -12.093 -2.069 12.203 1.00 90.69 113 LEU A O 1
ATOM 934 N N . TYR A 1 114 ? -11.385 -0.786 10.488 1.00 91.75 114 TYR A N 1
ATOM 935 C CA . TYR A 1 114 ? -10.246 -1.598 10.101 1.00 91.75 114 TYR A CA 1
ATOM 936 C C . TYR A 1 114 ? -8.985 -0.761 9.938 1.00 91.75 114 TYR A C 1
ATOM 938 O O . TYR A 1 114 ? -8.992 0.324 9.367 1.00 91.75 114 TYR A O 1
ATOM 946 N N . GLU A 1 115 ? -7.869 -1.339 10.356 1.00 90.94 115 GLU A N 1
ATOM 947 C CA . GLU A 1 115 ? -6.540 -0.891 9.971 1.00 90.94 115 GLU A CA 1
ATOM 948 C C . GLU A 1 115 ? -6.262 -1.366 8.542 1.00 90.94 115 GLU A C 1
ATOM 950 O O . GLU A 1 115 ? -6.100 -2.565 8.296 1.00 90.94 115 GLU A O 1
ATOM 955 N N . ILE A 1 116 ? -6.244 -0.433 7.592 1.00 92.56 116 ILE A N 1
ATOM 956 C CA . ILE A 1 116 ? -6.054 -0.739 6.173 1.00 92.56 116 ILE A CA 1
ATOM 957 C C . ILE A 1 116 ? -4.555 -0.845 5.876 1.00 92.56 116 ILE A C 1
ATOM 959 O O . ILE A 1 116 ? -3.798 0.109 6.070 1.00 92.56 116 ILE A O 1
ATOM 963 N N . VAL A 1 117 ? -4.140 -2.006 5.369 1.00 92.75 117 VAL A N 1
ATOM 964 C CA . VAL A 1 117 ? -2.763 -2.301 4.961 1.00 92.75 117 VAL A CA 1
ATOM 965 C C . VAL A 1 117 ? -2.757 -2.697 3.494 1.00 92.75 117 VAL A C 1
ATOM 967 O O . VAL A 1 117 ? -3.426 -3.653 3.103 1.00 92.75 117 VAL A O 1
ATOM 970 N N . ILE A 1 118 ? -1.977 -1.991 2.679 1.00 92.88 118 ILE A N 1
ATOM 971 C CA . ILE A 1 118 ? -1.742 -2.389 1.290 1.00 92.88 118 ILE A CA 1
ATOM 972 C C . ILE A 1 118 ? -0.537 -3.320 1.265 1.00 92.88 118 ILE A C 1
ATOM 974 O O . ILE A 1 118 ? 0.542 -2.938 1.711 1.00 92.88 118 ILE A O 1
ATOM 978 N N . PHE A 1 119 ? -0.719 -4.525 0.736 1.00 92.00 119 PHE A N 1
ATOM 979 C CA . PHE A 1 119 ? 0.346 -5.497 0.516 1.00 92.00 119 PHE A CA 1
ATOM 980 C C . PHE A 1 119 ? 0.401 -5.835 -0.973 1.00 92.00 119 PHE A C 1
ATOM 982 O O . PHE A 1 119 ? -0.541 -6.412 -1.514 1.00 92.00 119 PHE A O 1
ATOM 989 N N . THR A 1 120 ? 1.483 -5.446 -1.646 1.00 90.19 120 THR A N 1
ATOM 990 C CA . THR A 1 120 ? 1.632 -5.606 -3.097 1.00 90.19 120 THR A CA 1
ATOM 991 C C . THR A 1 120 ? 2.973 -6.227 -3.477 1.00 90.19 120 THR A C 1
ATOM 993 O O . THR A 1 120 ? 3.991 -5.982 -2.833 1.00 90.19 120 THR A O 1
ATOM 996 N N . ALA A 1 121 ? 2.971 -7.004 -4.563 1.00 88.56 121 ALA A N 1
ATOM 997 C CA . ALA A 1 121 ? 4.183 -7.524 -5.196 1.00 88.56 121 ALA A CA 1
ATOM 998 C C . ALA A 1 121 ? 4.882 -6.484 -6.097 1.00 88.56 121 ALA A C 1
ATOM 1000 O O . ALA A 1 121 ? 5.965 -6.745 -6.626 1.00 88.56 121 ALA A O 1
ATOM 1001 N N . GLU A 1 122 ? 4.272 -5.311 -6.273 1.00 89.06 122 GLU A N 1
ATOM 1002 C CA . GLU A 1 122 ? 4.870 -4.181 -6.978 1.00 89.06 122 GLU A CA 1
ATOM 1003 C C . GLU A 1 122 ? 6.043 -3.577 -6.199 1.00 89.06 122 GLU A C 1
ATOM 1005 O O . GLU A 1 122 ? 6.122 -3.640 -4.967 1.00 89.06 122 GLU A O 1
ATOM 1010 N N . THR A 1 123 ? 6.965 -2.955 -6.934 1.00 89.19 123 THR A N 1
ATOM 1011 C CA . THR A 1 123 ? 8.078 -2.216 -6.327 1.00 89.19 123 THR A CA 1
ATOM 1012 C C . THR A 1 123 ? 7.576 -0.926 -5.682 1.00 89.19 123 THR A C 1
ATOM 1014 O O . THR A 1 123 ? 6.659 -0.286 -6.199 1.00 89.19 123 THR A O 1
ATOM 1017 N N . GLY A 1 124 ? 8.215 -0.487 -4.593 1.00 86.19 124 GLY A N 1
ATOM 1018 C CA . GLY A 1 124 ? 7.855 0.778 -3.944 1.00 86.19 124 GLY A CA 1
ATOM 1019 C C . GLY A 1 124 ? 7.857 1.958 -4.921 1.00 86.19 124 GLY A C 1
ATOM 1020 O O . GLY A 1 124 ? 6.919 2.748 -4.931 1.00 86.19 124 GLY A O 1
ATOM 1021 N N . MET A 1 125 ? 8.851 2.037 -5.813 1.00 87.88 125 MET A N 1
ATOM 1022 C CA . MET A 1 125 ? 8.981 3.141 -6.774 1.00 87.88 125 MET A CA 1
ATOM 1023 C C . MET A 1 125 ? 7.754 3.325 -7.680 1.00 87.88 125 MET A C 1
ATOM 1025 O O . MET A 1 125 ? 7.395 4.457 -7.993 1.00 87.88 125 MET A O 1
ATOM 1029 N N . THR A 1 126 ? 7.109 2.233 -8.099 1.00 88.88 126 THR A N 1
ATOM 1030 C CA . THR A 1 126 ? 5.911 2.280 -8.952 1.00 88.88 126 THR A CA 1
ATOM 1031 C C . THR A 1 126 ? 4.641 2.439 -8.128 1.00 88.88 126 THR A C 1
ATOM 1033 O O . THR A 1 126 ? 3.756 3.209 -8.494 1.00 88.88 126 THR A O 1
ATOM 1036 N N . ALA A 1 127 ? 4.548 1.739 -7.000 1.00 90.44 127 ALA A N 1
ATOM 1037 C CA . ALA A 1 127 ? 3.330 1.667 -6.208 1.00 90.44 127 ALA A CA 1
ATOM 1038 C C . ALA A 1 127 ? 3.087 2.898 -5.317 1.00 90.44 127 ALA A C 1
ATOM 1040 O O . ALA A 1 127 ? 1.930 3.261 -5.118 1.00 90.44 127 ALA A O 1
ATOM 1041 N N . TYR A 1 128 ? 4.128 3.574 -4.817 1.00 91.19 128 TYR A N 1
ATOM 1042 C CA . TYR A 1 128 ? 3.984 4.778 -3.982 1.00 91.19 128 TYR A CA 1
ATOM 1043 C C . TYR A 1 128 ? 3.099 5.867 -4.613 1.00 91.19 128 TYR A C 1
ATOM 1045 O O . TYR A 1 128 ? 2.069 6.196 -4.019 1.00 91.19 128 TYR A O 1
ATOM 1053 N N . PRO A 1 129 ? 3.423 6.392 -5.814 1.00 92.06 129 PRO A N 1
ATOM 1054 C CA . PRO A 1 129 ? 2.623 7.452 -6.427 1.00 92.06 129 PRO A CA 1
ATOM 1055 C C . PRO A 1 129 ? 1.203 6.990 -6.780 1.00 92.06 129 PRO A C 1
ATOM 1057 O O . PRO A 1 129 ? 0.268 7.788 -6.773 1.00 92.06 129 PRO A O 1
ATOM 1060 N N . LEU A 1 130 ? 1.017 5.697 -7.065 1.00 91.50 130 LEU A N 1
ATOM 1061 C CA . LEU A 1 130 ? -0.302 5.127 -7.328 1.00 91.50 130 LEU A CA 1
ATOM 1062 C C . LEU A 1 130 ? -1.167 5.127 -6.067 1.00 91.50 130 LEU A C 1
ATOM 1064 O O . LEU A 1 130 ? -2.321 5.548 -6.131 1.00 91.50 130 LEU A O 1
ATOM 1068 N N . ILE A 1 131 ? -0.608 4.708 -4.928 1.00 92.50 131 ILE A N 1
ATOM 1069 C CA . ILE A 1 131 ? -1.304 4.711 -3.637 1.00 92.50 131 ILE A CA 1
ATOM 1070 C C . ILE A 1 131 ? -1.682 6.143 -3.236 1.00 92.50 131 ILE A C 1
ATOM 1072 O O . ILE A 1 131 ? -2.833 6.390 -2.885 1.00 92.50 131 ILE A O 1
ATOM 1076 N N . ASP A 1 132 ? -0.762 7.100 -3.372 1.00 92.25 132 ASP A N 1
ATOM 1077 C CA . ASP A 1 132 ? -1.041 8.508 -3.052 1.00 92.25 132 ASP A CA 1
ATOM 1078 C C . ASP A 1 132 ? -2.143 9.100 -3.948 1.00 92.25 132 ASP A C 1
ATOM 1080 O O . ASP A 1 132 ? -2.938 9.926 -3.503 1.00 92.25 132 ASP A O 1
ATOM 1084 N N . SER A 1 133 ? -2.243 8.644 -5.203 1.00 90.56 133 SER A N 1
ATOM 1085 C CA . SER A 1 133 ? -3.298 9.092 -6.120 1.00 90.56 133 SER A CA 1
ATOM 1086 C C . SER A 1 133 ? -4.694 8.552 -5.777 1.00 90.56 133 SER A C 1
ATOM 1088 O O . SER A 1 133 ? -5.692 9.215 -6.064 1.00 90.56 133 SER A O 1
ATOM 1090 N N . ILE A 1 134 ? -4.789 7.353 -5.184 1.00 91.12 134 ILE A N 1
ATOM 1091 C CA . ILE A 1 134 ? -6.079 6.740 -4.822 1.00 91.12 134 ILE A CA 1
ATOM 1092 C C . ILE A 1 134 ? -6.547 7.124 -3.423 1.00 91.12 134 ILE A C 1
ATOM 1094 O O . ILE A 1 134 ? -7.754 7.138 -3.197 1.00 91.12 134 ILE A O 1
ATOM 1098 N N . ASP A 1 135 ? -5.616 7.419 -2.515 1.00 92.38 135 ASP A N 1
ATOM 1099 C CA . ASP A 1 135 ? -5.878 7.729 -1.112 1.00 92.38 135 ASP A CA 1
ATOM 1100 C C . ASP A 1 135 ? -5.257 9.081 -0.709 1.00 92.38 135 ASP A C 1
ATOM 1102 O O . ASP A 1 135 ? -4.325 9.142 0.094 1.00 92.38 135 ASP A O 1
ATOM 1106 N N . PRO A 1 136 ? -5.780 10.202 -1.239 1.00 90.31 136 PRO A N 1
ATOM 1107 C CA . PRO A 1 136 ? -5.295 11.532 -0.879 1.00 90.31 136 PRO A CA 1
ATOM 1108 C C . PRO A 1 136 ? -5.633 11.925 0.569 1.00 90.31 136 PRO A C 1
ATOM 1110 O O . PRO A 1 136 ? -5.112 12.919 1.066 1.00 90.31 136 PRO A O 1
ATOM 1113 N N . GLN A 1 137 ? -6.542 11.200 1.231 1.00 89.88 137 GLN A N 1
ATOM 1114 C CA . GLN A 1 137 ? -6.946 11.452 2.619 1.00 89.88 137 GLN A CA 1
ATOM 1115 C C . GLN A 1 137 ? -6.090 10.684 3.636 1.00 89.88 137 GLN A C 1
ATOM 1117 O O . GLN A 1 137 ? -6.122 11.018 4.818 1.00 89.88 137 GLN A O 1
ATOM 1122 N N . GLY A 1 138 ? -5.314 9.689 3.195 1.00 91.00 138 GLY A N 1
ATOM 1123 C CA . GLY A 1 138 ? -4.416 8.922 4.055 1.00 91.00 138 GLY A CA 1
ATOM 1124 C C . GLY A 1 138 ? -5.134 7.921 4.964 1.00 91.00 138 GLY A C 1
ATOM 1125 O O . GLY A 1 138 ? -4.766 7.780 6.128 1.00 91.00 138 GLY A O 1
ATOM 1126 N N . PHE A 1 139 ? -6.158 7.229 4.460 1.00 92.06 139 PHE A N 1
ATOM 1127 C CA . PHE A 1 139 ? -6.822 6.135 5.176 1.00 92.06 139 PHE A CA 1
ATOM 1128 C C . PHE A 1 139 ? -5.939 4.882 5.325 1.00 92.06 139 PHE A C 1
ATOM 1130 O O . PHE A 1 139 ? -6.127 4.097 6.256 1.00 92.06 139 PHE A O 1
ATOM 1137 N N . VAL A 1 140 ? -4.990 4.664 4.412 1.00 92.50 140 VAL A N 1
ATOM 1138 C CA . VAL A 1 140 ? -4.065 3.524 4.438 1.00 92.50 140 VAL A CA 1
ATOM 1139 C C . VAL A 1 140 ? -2.972 3.760 5.480 1.00 92.50 140 VAL A C 1
ATOM 1141 O O . VAL A 1 140 ? -2.170 4.682 5.349 1.00 92.50 140 VAL A O 1
ATOM 1144 N N . MET A 1 141 ? -2.883 2.880 6.482 1.00 90.12 141 MET A N 1
ATOM 1145 C CA . MET A 1 141 ? -1.923 3.024 7.585 1.00 90.12 141 MET A CA 1
ATOM 1146 C C . MET A 1 141 ? -0.535 2.480 7.236 1.00 90.12 141 MET A C 1
ATOM 1148 O O . MET A 1 141 ? 0.473 3.100 7.568 1.00 90.12 141 MET A O 1
ATOM 1152 N N . TYR A 1 142 ? -0.470 1.335 6.548 1.00 90.50 142 TYR A N 1
ATOM 1153 C CA . TYR A 1 142 ? 0.796 0.695 6.176 1.00 90.50 142 TYR A CA 1
ATOM 1154 C C . TYR A 1 142 ? 0.817 0.281 4.705 1.00 90.50 142 TYR A C 1
ATOM 1156 O O . TYR A 1 142 ? -0.182 -0.181 4.149 1.00 90.50 142 TYR A O 1
ATOM 1164 N N . ARG A 1 143 ? 1.989 0.438 4.082 1.00 91.31 143 ARG A N 1
ATOM 1165 C CA . ARG A 1 143 ? 2.256 0.124 2.675 1.00 91.31 143 ARG A CA 1
ATOM 1166 C C . ARG A 1 143 ? 3.425 -0.851 2.623 1.00 91.31 143 ARG A C 1
ATOM 1168 O O . ARG A 1 143 ? 4.557 -0.485 2.925 1.00 91.31 143 ARG A O 1
ATOM 1175 N N . LEU A 1 144 ? 3.129 -2.098 2.297 1.00 89.94 144 LEU A N 1
ATOM 1176 C CA . LEU A 1 144 ? 4.089 -3.183 2.195 1.00 89.94 144 LEU A CA 1
ATOM 1177 C C . LEU A 1 144 ? 4.277 -3.527 0.718 1.00 89.94 144 LEU A C 1
ATOM 1179 O O . LEU A 1 144 ? 3.315 -3.826 0.007 1.00 89.94 144 LEU A O 1
ATOM 1183 N N . PHE A 1 145 ? 5.525 -3.461 0.274 1.00 88.56 145 PHE A N 1
ATOM 1184 C CA . PHE A 1 145 ? 5.938 -3.750 -1.097 1.00 88.56 145 PHE A CA 1
ATOM 1185 C C . PHE A 1 145 ? 6.704 -5.066 -1.147 1.00 88.56 145 PHE A C 1
ATOM 1187 O O . PHE A 1 145 ? 7.007 -5.657 -0.110 1.00 88.56 145 PHE A O 1
ATOM 1194 N N . ARG A 1 146 ? 7.097 -5.469 -2.355 1.00 80.50 146 ARG A N 1
ATOM 1195 C CA . ARG A 1 146 ? 7.892 -6.676 -2.591 1.00 80.50 146 ARG A CA 1
ATOM 1196 C C . ARG A 1 146 ? 9.119 -6.801 -1.687 1.00 80.50 146 ARG A C 1
ATOM 1198 O O . ARG A 1 146 ? 9.367 -7.887 -1.186 1.00 80.50 146 ARG A O 1
ATOM 1205 N N . ASP A 1 147 ? 9.833 -5.703 -1.444 1.00 72.00 147 ASP A N 1
ATOM 1206 C CA . ASP A 1 147 ? 11.068 -5.690 -0.643 1.00 72.00 147 ASP A CA 1
ATOM 1207 C C . ASP A 1 147 ? 10.841 -6.055 0.839 1.00 72.00 147 ASP A C 1
ATOM 1209 O O . ASP A 1 147 ? 11.793 -6.313 1.571 1.00 72.00 147 ASP A O 1
ATOM 1213 N N . ALA A 1 148 ? 9.585 -6.075 1.302 1.00 66.88 148 ALA A N 1
ATOM 1214 C CA . ALA A 1 148 ? 9.227 -6.490 2.655 1.00 66.88 148 ALA A CA 1
ATOM 1215 C C . ALA A 1 148 ? 9.127 -8.023 2.825 1.00 66.88 148 ALA A C 1
ATOM 1217 O O . ALA A 1 148 ? 8.972 -8.486 3.957 1.00 66.88 148 ALA A O 1
ATOM 1218 N N . THR A 1 149 ? 9.202 -8.804 1.740 1.00 60.44 149 THR A N 1
ATOM 1219 C CA . THR A 1 149 ? 9.075 -10.279 1.717 1.00 60.44 149 THR A CA 1
ATOM 1220 C C . THR A 1 149 ? 10.234 -10.952 1.012 1.00 60.44 149 THR A C 1
ATOM 1222 O O . THR A 1 149 ? 10.711 -11.964 1.572 1.00 60.44 149 THR A O 1
#

Radius of gyration: 22.36 Å; chains: 1; bounding box: 67×35×53 Å

Secondary structure (DSSP, 8-state):
----HHHHHT------------------TTS-HHHHHHHHHHHHHHHHHHHHHS-S-SSSSPPPPPTTS---SEEEEE-SBTTTEEEEEETTTEEEEEEPTTHHHHHHHHTTTEEEEEE-SS-HHHHHHHHHHH-TT--EEEEE-GGG-

pLDDT: mean 78.27, std 15.89, range [37.62, 94.19]